Protein AF-A0A920DSV2-F1 (afdb_monomer)

Secondary structure (DSSP, 8-state):
-B---SS-EEHHHHHGGGGGGEEEEE-TTS-EEEGGGTEESS-EE-TT-B-EEEESS--S---PPP-TT------PPPPHHHHTSPP---TTTS--EEEEEETTS-B--TTSSPTT-EEEEEETTS-EEEEE--

Solvent-accessible surface area (backbone atoms only — not comparable to full-atom values): 8273 Å² total; per-residue (Å²): 89,71,44,83,53,90,62,70,40,31,46,60,42,52,40,53,93,49,43,94,35,45,55,39,36,35,44,89,87,72,31,39,36,30,63,89,51,29,37,67,63,56,53,54,45,50,53,82,40,61,35,50,74,44,62,76,56,95,79,91,87,82,75,88,60,86,58,88,82,47,72,60,90,60,71,58,70,79,57,71,67,67,79,68,52,77,78,82,75,51,92,60,74,55,87,41,85,70,49,39,22,40,89,86,68,47,78,55,63,78,89,78,54,60,68,70,41,58,37,38,41,34,31,68,71,73,50,73,46,81,45,66,38,118

Foldseek 3Di:
DADADPDKEFPCLQCVVPLVFWQKKAFPVRFIDGVVQLDGRPGIRDHGGDMDTDTNDDDDDDDGDDSVRDYDRGDGDDDPVVVVDDDPDDPQNDKDFDFKAFPVRDGDDLVPDDAQGWIWTATPNRDIDIDGRD

pLDDT: mean 88.79, std 6.37, range [69.62, 96.25]

Mean predicted aligned error: 11.6 Å

Nearest PDB structures (foldseek):
  3sn2-assembly1_A  TM=6.276E-01  e=4.170E+00  Oryctolagus cuniculus

Sequence (134 aa):
MGYTLPDPQDVAATLAPIVSNVQIVKNNAAAVYWPEYSFNGIGDFIPGQGYQIRMVNALSNYTFPDVDGQRIELTPSVPEWVHELPVLNHPNDVRSLVRVVNMLGQQVDPTTQFKGEILLYLYNDGTTEKRIVN

Radius of gyration: 30.74 Å; Cα contacts (8 Å, |Δi|>4): 213; chains: 1; bounding box: 70×26×72 Å

Structure (mmCIF, N/CA/C/O backbone):
data_AF-A0A920DSV2-F1
#
_entry.id   AF-A0A920DSV2-F1
#
loop_
_atom_site.group_PDB
_atom_site.id
_atom_site.type_symbol
_atom_site.label_atom_id
_atom_site.label_alt_id
_atom_site.label_comp_id
_atom_site.label_asym_id
_atom_site.label_entity_id
_atom_site.label_seq_id
_atom_site.pdbx_PDB_ins_code
_atom_site.Cartn_x
_atom_site.Cartn_y
_atom_site.Cartn_z
_atom_site.occupancy
_atom_site.B_iso_or_equiv
_atom_site.auth_seq_id
_atom_site.auth_comp_id
_atom_site.auth_asym_id
_atom_site.auth_atom_id
_atom_site.pdbx_PDB_model_num
ATOM 1 N N . MET A 1 1 ? 19.559 6.709 -10.299 1.00 83.94 1 MET A N 1
ATOM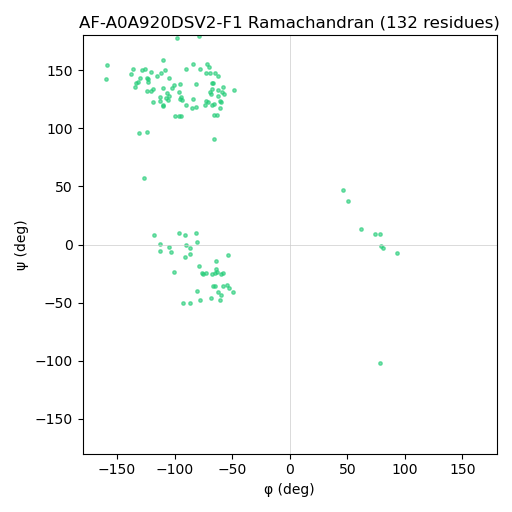 2 C CA . MET A 1 1 ? 19.291 6.091 -11.615 1.00 83.94 1 MET A CA 1
ATOM 3 C C . MET A 1 1 ? 18.349 7.017 -12.369 1.00 83.94 1 MET A C 1
ATOM 5 O O . MET A 1 1 ? 17.352 7.405 -11.784 1.00 83.94 1 MET A O 1
ATOM 9 N N . GLY A 1 2 ? 18.666 7.431 -13.595 1.00 88.94 2 GLY A N 1
ATOM 10 C CA . GLY A 1 2 ? 17.727 8.187 -14.440 1.00 88.94 2 GLY A CA 1
ATOM 11 C C . GLY A 1 2 ? 16.993 7.240 -15.381 1.00 88.94 2 GLY A C 1
ATOM 12 O O . GLY A 1 2 ? 17.635 6.332 -15.901 1.00 88.94 2 GLY A O 1
ATOM 13 N N . TYR A 1 3 ? 15.687 7.422 -15.574 1.00 91.50 3 TYR A N 1
ATOM 14 C CA . TYR A 1 3 ? 14.925 6.655 -16.560 1.00 91.50 3 TYR A CA 1
ATOM 15 C C . TYR A 1 3 ? 15.059 7.298 -17.947 1.00 91.50 3 TYR A C 1
ATOM 17 O O . TYR A 1 3 ? 14.827 8.499 -18.101 1.00 91.50 3 TYR A O 1
ATOM 25 N N . THR A 1 4 ? 15.494 6.513 -18.935 1.00 89.94 4 THR A N 1
ATOM 26 C CA . THR A 1 4 ? 15.968 7.021 -20.237 1.00 89.94 4 THR A CA 1
ATOM 27 C C . THR A 1 4 ? 15.075 6.667 -21.424 1.00 89.94 4 THR A C 1
ATOM 29 O O . THR A 1 4 ? 15.364 7.117 -22.530 1.00 89.94 4 THR A O 1
ATOM 32 N N . LEU A 1 5 ? 14.036 5.851 -21.232 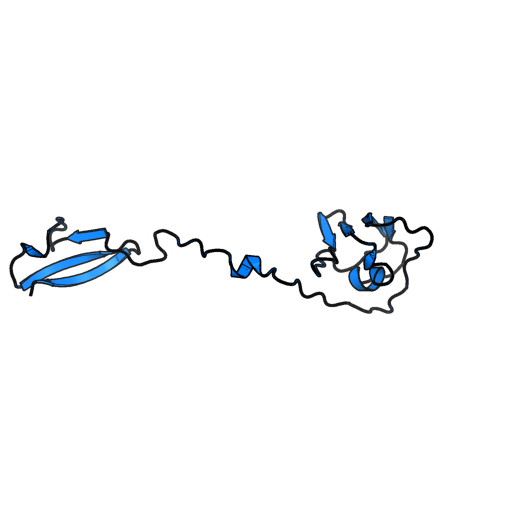1.00 91.12 5 LEU A N 1
ATOM 33 C CA . LEU A 1 5 ? 13.101 5.507 -22.307 1.00 91.12 5 LEU A CA 1
ATOM 34 C C . LEU A 1 5 ? 12.10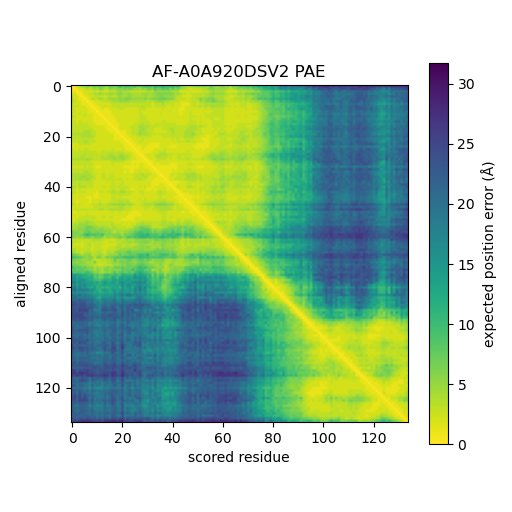9 6.662 -22.555 1.00 91.12 5 LEU A C 1
ATOM 36 O O . LEU A 1 5 ? 11.847 7.443 -21.633 1.00 91.12 5 LEU A O 1
ATOM 40 N N . PRO A 1 6 ? 11.599 6.809 -23.794 1.00 90.75 6 PRO A N 1
ATOM 41 C CA . PRO A 1 6 ? 10.737 7.928 -24.180 1.00 90.75 6 PRO A CA 1
ATOM 42 C C . PRO A 1 6 ? 9.298 7.801 -23.673 1.00 90.75 6 PRO A C 1
ATOM 44 O O . PRO A 1 6 ? 8.640 8.825 -23.500 1.00 90.75 6 PRO A O 1
ATOM 47 N N . ASP A 1 7 ? 8.834 6.579 -23.409 1.00 92.25 7 ASP A N 1
ATOM 48 C CA . ASP A 1 7 ? 7.466 6.284 -22.988 1.00 92.25 7 ASP A CA 1
ATOM 49 C C . ASP A 1 7 ? 7.425 5.792 -21.535 1.00 92.25 7 ASP A C 1
ATOM 51 O O . ASP A 1 7 ? 8.370 5.134 -21.091 1.00 92.25 7 ASP A O 1
ATOM 55 N N . PRO A 1 8 ? 6.359 6.089 -20.769 1.00 93.12 8 PRO A N 1
ATOM 56 C CA . PRO A 1 8 ? 6.202 5.556 -19.422 1.00 93.12 8 PRO A CA 1
ATOM 57 C C . PRO A 1 8 ? 6.001 4.038 -19.416 1.00 93.12 8 PRO A C 1
ATOM 59 O O . PRO A 1 8 ? 5.240 3.511 -20.227 1.00 93.12 8 PRO A O 1
ATOM 62 N N . GLN A 1 9 ? 6.629 3.338 -18.469 1.00 94.06 9 GLN A N 1
ATOM 63 C CA . GLN A 1 9 ? 6.504 1.881 -18.330 1.00 94.06 9 GLN A CA 1
ATOM 64 C C . GLN A 1 9 ? 6.368 1.458 -16.872 1.00 94.06 9 GLN A C 1
ATOM 66 O O . GLN A 1 9 ? 6.972 2.067 -15.992 1.00 94.06 9 GLN A O 1
ATOM 71 N N . ASP A 1 10 ? 5.613 0.391 -16.616 1.00 94.56 10 ASP A N 1
ATOM 72 C CA . ASP A 1 10 ? 5.407 -0.124 -15.262 1.00 94.56 10 ASP A CA 1
ATOM 73 C C . ASP A 1 10 ? 6.743 -0.497 -14.607 1.00 94.56 10 ASP A C 1
ATOM 75 O O . ASP A 1 10 ? 7.589 -1.186 -15.191 1.00 94.56 10 ASP A O 1
ATOM 79 N N . VAL A 1 11 ? 6.937 -0.032 -13.372 1.00 93.81 11 VAL A N 1
ATOM 80 C CA . VAL A 1 11 ? 8.180 -0.247 -12.622 1.00 93.81 11 VAL A CA 1
ATOM 81 C C . VAL A 1 11 ? 8.414 -1.735 -12.378 1.00 93.81 11 VAL A C 1
ATOM 83 O O . VAL A 1 11 ? 9.548 -2.205 -12.504 1.00 93.81 11 VAL A O 1
ATOM 86 N N . ALA A 1 12 ? 7.354 -2.477 -12.050 1.00 93.94 12 ALA A N 1
ATOM 87 C CA . ALA A 1 12 ? 7.452 -3.898 -11.749 1.00 93.94 12 ALA A CA 1
ATOM 88 C C . ALA A 1 12 ? 7.814 -4.712 -12.999 1.00 93.94 12 ALA A C 1
ATOM 90 O O . ALA A 1 12 ? 8.738 -5.523 -12.942 1.00 93.94 12 ALA A O 1
ATOM 91 N N . ALA A 1 13 ? 7.160 -4.449 -14.135 1.00 93.19 13 ALA A N 1
ATOM 92 C CA . ALA A 1 13 ? 7.499 -5.057 -15.421 1.00 93.19 13 ALA A CA 1
ATOM 93 C C . ALA A 1 13 ? 8.932 -4.729 -15.860 1.00 93.19 13 ALA A C 1
ATOM 95 O O . ALA A 1 13 ? 9.699 -5.629 -16.199 1.00 93.19 13 ALA A O 1
ATOM 96 N N . THR A 1 14 ? 9.321 -3.453 -15.788 1.00 93.06 14 THR A N 1
ATOM 97 C CA . THR A 1 14 ? 10.650 -2.994 -16.216 1.00 93.06 14 THR A CA 1
ATOM 98 C C . THR A 1 14 ? 11.758 -3.684 -15.422 1.00 93.06 14 THR A C 1
ATOM 100 O O . THR A 1 14 ? 12.753 -4.120 -15.993 1.00 93.06 14 THR A O 1
ATOM 103 N N . LEU A 1 15 ? 11.595 -3.803 -14.100 1.00 92.56 15 LEU A N 1
ATOM 104 C CA . LEU A 1 15 ? 12.603 -4.390 -13.215 1.00 92.56 15 LEU A CA 1
ATOM 105 C C . LEU A 1 15 ? 12.502 -5.912 -13.091 1.00 92.56 15 LEU A C 1
ATOM 107 O O . LEU A 1 15 ? 13.363 -6.501 -12.437 1.00 92.56 15 LEU A O 1
ATOM 111 N N . ALA A 1 16 ? 11.520 -6.561 -13.721 1.00 92.12 16 ALA A N 1
ATOM 112 C CA . ALA A 1 16 ? 11.319 -8.007 -13.642 1.00 92.12 16 ALA A CA 1
ATOM 113 C C . ALA A 1 16 ? 12.598 -8.838 -13.897 1.00 92.12 16 ALA A C 1
ATOM 115 O O . ALA A 1 16 ? 12.848 -9.767 -13.125 1.00 92.12 16 ALA A O 1
ATOM 116 N N . PRO A 1 17 ? 13.480 -8.499 -14.866 1.00 91.38 17 PRO A N 1
ATOM 117 C CA . PRO A 1 17 ? 14.715 -9.256 -15.098 1.00 91.38 17 PRO A CA 1
ATOM 118 C C . PRO A 1 17 ? 15.719 -9.197 -13.940 1.00 91.38 17 PRO A C 1
ATOM 120 O O . PRO A 1 17 ? 16.567 -10.077 -13.809 1.00 91.38 17 PRO A O 1
ATOM 123 N N . ILE A 1 18 ? 15.653 -8.152 -13.110 1.00 92.62 18 ILE A N 1
ATOM 124 C CA . ILE A 1 18 ? 16.583 -7.917 -11.999 1.00 92.62 18 ILE A CA 1
ATOM 125 C C . ILE A 1 18 ? 15.899 -7.912 -10.635 1.00 92.62 18 ILE A C 1
ATOM 127 O O . ILE A 1 18 ? 16.558 -7.609 -9.643 1.00 92.62 18 ILE A O 1
ATOM 131 N N . VAL A 1 19 ? 14.614 -8.270 -10.564 1.00 92.69 19 VAL A N 1
ATOM 132 C CA . VAL A 1 19 ? 13.771 -8.122 -9.368 1.00 92.69 19 VAL A CA 1
ATOM 133 C C . VAL A 1 19 ? 14.375 -8.788 -8.130 1.00 92.69 19 VAL A C 1
ATOM 135 O O . VAL A 1 19 ? 14.315 -8.226 -7.043 1.00 92.69 19 VAL A O 1
ATOM 138 N N . SER A 1 20 ? 15.065 -9.920 -8.300 1.00 91.88 20 SER A N 1
ATOM 139 C CA . SER A 1 20 ? 15.762 -10.644 -7.225 1.00 91.88 20 SER A CA 1
ATOM 140 C C . SER A 1 20 ? 16.921 -9.871 -6.588 1.00 91.88 20 SER A C 1
ATOM 142 O O . SER A 1 20 ? 17.324 -10.170 -5.468 1.00 91.88 20 SER A O 1
ATOM 144 N N . ASN A 1 21 ? 17.469 -8.878 -7.289 1.00 92.88 21 ASN A N 1
ATOM 145 C CA . ASN A 1 21 ? 18.547 -8.021 -6.805 1.00 92.88 21 ASN A CA 1
ATOM 146 C C . ASN A 1 21 ? 18.050 -6.635 -6.378 1.00 92.88 21 ASN A C 1
ATOM 148 O O . ASN A 1 21 ? 18.843 -5.861 -5.841 1.00 92.88 21 ASN A O 1
ATOM 152 N N . VAL A 1 22 ? 16.775 -6.309 -6.603 1.00 93.62 22 VAL A N 1
ATOM 153 C CA . VAL A 1 22 ? 16.173 -5.032 -6.209 1.00 93.62 22 VAL A CA 1
ATOM 154 C C . VAL A 1 22 ? 15.606 -5.166 -4.802 1.00 93.62 22 VAL A C 1
ATOM 156 O O . VAL A 1 22 ? 14.711 -5.965 -4.564 1.00 93.62 22 VAL A O 1
ATOM 159 N N . GLN A 1 23 ? 16.095 -4.354 -3.864 1.00 94.25 23 GLN A N 1
ATOM 160 C CA . GLN A 1 23 ? 15.531 -4.312 -2.515 1.00 94.25 23 GLN A CA 1
ATOM 161 C C . GLN A 1 23 ? 14.363 -3.327 -2.441 1.00 94.25 23 GLN A C 1
ATOM 163 O O . GLN A 1 23 ? 13.291 -3.654 -1.944 1.00 94.25 23 GLN A O 1
ATOM 168 N N . ILE A 1 24 ? 14.580 -2.102 -2.919 1.00 94.44 24 ILE A N 1
ATOM 169 C CA . ILE A 1 24 ? 13.595 -1.021 -2.856 1.00 94.44 24 ILE A CA 1
ATOM 170 C C . ILE A 1 24 ? 13.933 0.050 -3.897 1.00 94.44 24 ILE A C 1
ATOM 172 O O . ILE A 1 24 ? 15.106 0.373 -4.115 1.00 94.44 24 ILE A O 1
ATOM 176 N N . VAL A 1 25 ? 12.906 0.620 -4.525 1.00 95.94 25 VAL A N 1
ATOM 177 C CA . VAL A 1 25 ? 13.017 1.763 -5.441 1.00 95.94 25 VAL A CA 1
ATOM 178 C C . VAL A 1 25 ? 12.134 2.890 -4.936 1.00 95.94 25 VAL A C 1
ATOM 180 O O . VAL A 1 25 ? 11.028 2.645 -4.467 1.00 95.94 25 VAL A O 1
ATOM 183 N N . LYS A 1 26 ? 12.611 4.128 -5.030 1.00 96.25 26 LYS A N 1
ATOM 184 C CA . LYS A 1 26 ? 11.916 5.319 -4.541 1.00 96.25 26 LYS A CA 1
ATOM 185 C C . LYS A 1 26 ? 11.931 6.437 -5.584 1.00 96.25 26 LYS A C 1
ATOM 187 O O . LYS A 1 26 ? 12.966 6.680 -6.212 1.00 96.25 26 LYS A O 1
ATOM 192 N N . ASN A 1 27 ? 10.806 7.139 -5.731 1.00 95.44 27 ASN A N 1
ATOM 193 C CA . ASN A 1 27 ? 10.692 8.352 -6.548 1.00 95.44 27 ASN A CA 1
ATOM 194 C C . ASN A 1 27 ? 10.810 9.645 -5.703 1.00 95.44 27 ASN A C 1
ATOM 196 O O . ASN A 1 27 ? 10.917 9.608 -4.474 1.00 95.44 27 ASN A O 1
ATOM 200 N N . ASN A 1 28 ? 10.767 10.813 -6.353 1.00 92.56 28 ASN A N 1
ATOM 201 C CA . ASN A 1 28 ? 10.855 12.110 -5.664 1.00 92.56 28 ASN A CA 1
ATOM 202 C C . ASN A 1 28 ? 9.634 12.425 -4.773 1.00 92.56 28 ASN A C 1
ATOM 204 O O . ASN A 1 28 ? 9.757 13.152 -3.794 1.00 92.56 28 ASN A O 1
ATOM 208 N N . ALA A 1 29 ? 8.467 11.849 -5.074 1.00 93.62 29 ALA A N 1
ATOM 209 C CA . ALA A 1 29 ? 7.243 12.001 -4.283 1.00 93.62 29 ALA A CA 1
ATOM 210 C C . ALA A 1 29 ? 7.193 11.069 -3.054 1.00 93.62 29 ALA A C 1
ATOM 212 O O . ALA A 1 29 ? 6.150 10.934 -2.423 1.00 93.62 29 ALA A O 1
ATOM 213 N N . ALA A 1 30 ? 8.308 10.405 -2.727 1.00 92.31 30 ALA A N 1
ATOM 214 C CA . ALA A 1 30 ? 8.416 9.395 -1.678 1.00 92.31 30 ALA A CA 1
ATOM 215 C C . ALA A 1 30 ? 7.544 8.143 -1.872 1.00 92.31 30 ALA A C 1
ATOM 217 O O . ALA A 1 30 ? 7.450 7.328 -0.956 1.00 92.31 30 ALA A O 1
ATOM 218 N N . ALA A 1 31 ? 6.990 7.942 -3.067 1.00 95.06 31 ALA A N 1
ATOM 219 C CA . ALA A 1 31 ? 6.385 6.676 -3.438 1.00 95.06 31 ALA A CA 1
ATOM 220 C C . ALA A 1 31 ? 7.472 5.619 -3.669 1.00 95.06 31 ALA A C 1
ATOM 222 O O . ALA A 1 31 ? 8.594 5.930 -4.094 1.00 95.06 31 ALA A O 1
ATOM 223 N N . VAL A 1 32 ? 7.131 4.369 -3.362 1.00 95.31 32 VAL A N 1
ATOM 224 C CA . VAL A 1 32 ? 8.082 3.263 -3.264 1.00 95.31 32 VAL A CA 1
ATOM 225 C C . VAL A 1 32 ? 7.587 2.045 -4.033 1.00 95.31 32 VAL A C 1
ATOM 227 O O . VAL A 1 32 ? 6.411 1.697 -3.968 1.00 95.31 32 VAL A O 1
ATOM 230 N N . TYR A 1 33 ? 8.508 1.375 -4.715 1.00 94.50 33 TYR A N 1
ATOM 231 C CA . TYR A 1 33 ? 8.346 0.013 -5.203 1.00 94.50 33 TYR A CA 1
A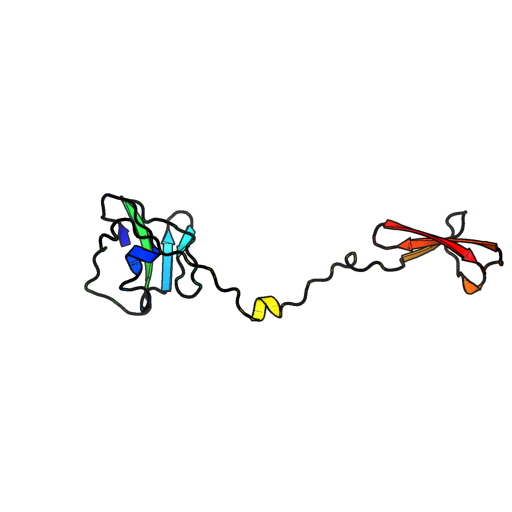TOM 232 C C . TYR A 1 33 ? 9.177 -0.933 -4.331 1.00 94.50 33 TYR A C 1
ATOM 234 O O . TYR A 1 33 ? 10.382 -0.728 -4.153 1.00 94.50 33 TYR A O 1
ATOM 242 N N . TRP A 1 34 ? 8.518 -1.941 -3.765 1.00 93.31 34 TRP A N 1
ATOM 243 C CA . TRP A 1 34 ? 9.096 -2.917 -2.851 1.00 93.31 34 TRP A CA 1
ATOM 244 C C . TRP A 1 34 ? 8.709 -4.338 -3.297 1.00 93.31 34 TRP A C 1
ATOM 246 O O . TRP A 1 34 ? 7.621 -4.819 -2.968 1.00 93.31 34 TRP A O 1
ATOM 256 N N . PRO A 1 35 ? 9.584 -5.019 -4.058 1.00 91.75 35 PRO A N 1
ATOM 257 C CA . PRO A 1 35 ? 9.260 -6.307 -4.669 1.00 91.75 35 PRO A CA 1
ATOM 258 C C . PRO A 1 35 ? 9.016 -7.420 -3.645 1.00 91.75 35 PRO A C 1
ATOM 260 O O . PRO A 1 35 ? 8.121 -8.232 -3.843 1.00 91.75 35 PRO A O 1
ATOM 263 N N . GLU A 1 36 ? 9.750 -7.427 -2.529 1.00 89.62 36 GLU A N 1
ATOM 264 C CA . GLU A 1 36 ? 9.600 -8.419 -1.450 1.00 89.62 36 GLU A CA 1
ATOM 265 C C . GLU A 1 36 ? 8.180 -8.460 -0.865 1.00 89.62 36 GLU A C 1
ATOM 267 O O . GLU A 1 36 ? 7.668 -9.530 -0.556 1.00 89.62 36 GLU A O 1
ATOM 272 N N . TYR A 1 37 ? 7.519 -7.305 -0.779 1.00 88.38 37 TYR A N 1
ATOM 273 C CA . TYR A 1 37 ? 6.148 -7.193 -0.277 1.00 88.38 37 TYR A CA 1
ATOM 274 C C . TYR A 1 37 ? 5.106 -7.180 -1.394 1.00 88.38 37 TYR A C 1
ATOM 276 O O . TYR A 1 37 ? 3.944 -6.876 -1.130 1.00 88.38 37 TYR A O 1
ATOM 284 N N . SER A 1 38 ? 5.503 -7.465 -2.642 1.00 90.44 38 SER A N 1
ATOM 285 C CA . SER A 1 38 ? 4.636 -7.328 -3.819 1.00 90.44 38 SER A CA 1
ATOM 286 C C . SER A 1 38 ? 3.892 -5.986 -3.807 1.00 90.44 38 SER A C 1
ATOM 288 O O . SER A 1 38 ? 2.677 -5.918 -3.973 1.00 90.44 38 SER A O 1
ATOM 290 N N . PHE A 1 39 ? 4.626 -4.902 -3.541 1.00 90.44 39 PHE A N 1
ATOM 291 C CA . PHE A 1 39 ? 4.060 -3.566 -3.401 1.00 90.44 39 PHE A CA 1
ATOM 292 C C . PHE A 1 39 ? 4.642 -2.620 -4.451 1.00 90.44 39 PHE A C 1
ATOM 294 O O . PHE A 1 39 ? 5.853 -2.400 -4.504 1.00 90.44 39 PHE A O 1
ATOM 301 N N . ASN A 1 40 ? 3.774 -2.012 -5.260 1.00 93.12 40 ASN A N 1
ATOM 302 C CA . ASN A 1 40 ? 4.145 -0.952 -6.196 1.00 93.12 40 ASN A CA 1
ATOM 303 C C . ASN A 1 40 ? 3.314 0.308 -5.937 1.00 93.12 40 ASN A C 1
ATOM 305 O O . ASN A 1 40 ? 2.194 0.433 -6.417 1.00 93.12 40 ASN A O 1
ATOM 309 N N . GLY A 1 41 ? 3.881 1.254 -5.188 1.00 91.88 41 GLY A N 1
ATOM 310 C CA . GLY A 1 41 ? 3.293 2.576 -4.977 1.00 91.88 41 GLY A CA 1
ATOM 311 C C . GLY A 1 41 ? 3.736 3.628 -5.997 1.00 91.88 41 GLY A C 1
ATOM 312 O O . GLY A 1 41 ? 3.176 4.720 -6.008 1.00 91.88 41 GLY A O 1
ATOM 313 N N . ILE A 1 42 ? 4.747 3.342 -6.826 1.00 94.56 42 ILE A N 1
ATOM 314 C CA . ILE A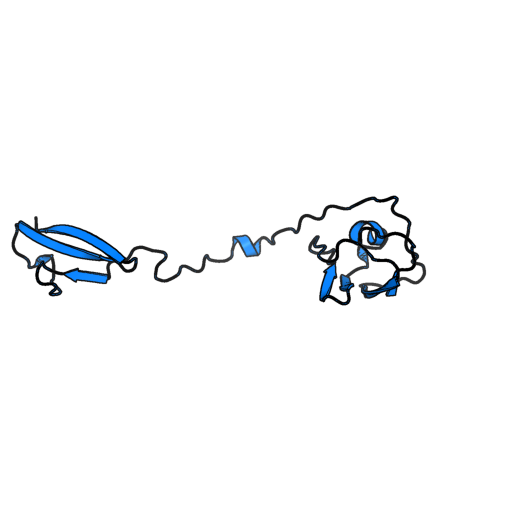 1 42 ? 5.215 4.269 -7.872 1.00 94.56 42 ILE A CA 1
ATOM 315 C C . ILE A 1 42 ? 4.306 4.182 -9.103 1.00 94.56 42 ILE A C 1
ATOM 317 O O . ILE A 1 42 ? 3.993 5.211 -9.698 1.00 94.56 42 ILE A O 1
ATOM 321 N N . GLY A 1 43 ? 3.880 2.970 -9.465 1.00 93.06 43 GLY A N 1
ATOM 322 C CA . GLY A 1 43 ? 3.194 2.698 -10.724 1.00 93.06 43 GLY A CA 1
ATOM 323 C C . GLY A 1 43 ? 4.205 2.640 -11.863 1.00 93.06 43 GLY A C 1
ATOM 324 O O . GLY A 1 43 ? 4.935 1.656 -11.978 1.00 93.06 43 GLY A O 1
ATOM 325 N N . ASP A 1 44 ? 4.284 3.722 -12.638 1.00 94.69 44 ASP A N 1
ATOM 326 C CA . ASP A 1 44 ? 5.076 3.799 -13.866 1.00 94.69 44 ASP A CA 1
ATOM 327 C C . ASP A 1 44 ? 6.373 4.616 -13.676 1.00 94.69 44 ASP A C 1
ATOM 329 O O . ASP A 1 44 ? 6.420 5.638 -12.978 1.00 94.69 44 ASP A O 1
ATOM 333 N N . PHE A 1 45 ? 7.449 4.186 -14.333 1.00 94.38 45 PHE A N 1
ATOM 334 C CA . PHE A 1 45 ? 8.615 5.015 -14.596 1.00 94.38 45 PHE A CA 1
ATOM 335 C C . PHE A 1 45 ? 8.242 6.112 -15.592 1.00 94.38 45 PHE A C 1
ATOM 337 O O . PHE A 1 45 ? 7.689 5.835 -16.650 1.00 94.38 45 PHE A O 1
ATOM 344 N N . ILE A 1 46 ? 8.562 7.362 -15.261 1.00 94.38 46 ILE A N 1
ATOM 345 C CA . ILE A 1 46 ? 8.244 8.532 -16.076 1.00 94.38 46 ILE A CA 1
ATOM 346 C C . ILE A 1 46 ? 9.529 9.013 -16.770 1.00 94.38 46 ILE A C 1
ATOM 348 O O . ILE A 1 46 ? 10.538 9.243 -16.087 1.00 94.38 46 ILE A O 1
ATOM 352 N N . PRO A 1 47 ? 9.513 9.203 -18.103 1.00 93.44 47 PRO A N 1
ATOM 353 C CA . PRO A 1 47 ? 10.630 9.755 -18.870 1.00 93.44 47 PRO A CA 1
ATOM 354 C C . PRO A 1 47 ? 11.196 11.038 -18.254 1.00 93.44 47 PRO A C 1
ATOM 356 O O . PRO A 1 47 ? 10.458 11.943 -17.862 1.00 93.44 47 PRO A O 1
ATOM 359 N N . GLY A 1 48 ? 12.524 11.118 -18.144 1.00 90.94 48 GLY A N 1
ATOM 360 C CA . GLY A 1 48 ? 13.216 12.287 -17.589 1.00 90.94 48 GLY A CA 1
ATOM 361 C C . GLY A 1 48 ? 13.231 12.375 -16.058 1.00 90.94 48 GLY A C 1
ATOM 362 O O . GLY A 1 48 ? 13.851 13.292 -15.517 1.00 90.94 48 GLY A O 1
ATOM 363 N N . GLN A 1 49 ? 12.610 11.432 -15.340 1.00 93.31 49 GLN A N 1
ATOM 364 C CA . GLN A 1 49 ? 12.690 11.376 -13.880 1.00 93.31 49 GLN A CA 1
ATOM 365 C C . GLN A 1 49 ? 13.857 10.520 -13.372 1.00 93.31 49 GLN A C 1
ATOM 367 O O . GLN A 1 49 ? 14.315 9.560 -14.000 1.00 93.31 49 GLN A O 1
ATOM 372 N N . GLY A 1 50 ? 14.337 10.891 -12.184 1.00 93.00 50 GLY A N 1
ATOM 373 C CA . GLY A 1 50 ? 15.341 10.152 -11.432 1.00 93.00 50 GLY A CA 1
ATOM 374 C C . GLY A 1 50 ? 14.716 9.321 -10.316 1.00 93.00 50 GLY A C 1
ATOM 375 O O . GLY A 1 50 ? 13.869 9.801 -9.565 1.00 93.00 50 GLY A O 1
ATOM 376 N N . TYR A 1 51 ? 15.201 8.093 -10.168 1.00 94.62 51 TYR A N 1
ATOM 377 C CA . TYR A 1 51 ? 14.791 7.139 -9.149 1.00 94.62 51 TYR A CA 1
ATOM 378 C C . TYR A 1 51 ? 15.998 6.697 -8.324 1.00 94.62 51 TYR A C 1
ATOM 380 O O . TYR A 1 51 ? 17.121 6.529 -8.826 1.00 94.62 51 TYR A O 1
ATOM 388 N N . GLN A 1 52 ? 15.770 6.525 -7.028 1.00 95.00 52 GLN A N 1
ATOM 389 C CA . GLN A 1 52 ? 16.743 5.951 -6.110 1.00 95.00 52 GLN A CA 1
ATOM 390 C C . GLN A 1 52 ? 16.470 4.460 -5.995 1.00 95.00 52 GLN A C 1
ATOM 392 O O . GLN A 1 52 ? 15.346 4.065 -5.708 1.00 95.00 52 GLN A O 1
ATOM 397 N N . ILE A 1 53 ? 17.493 3.644 -6.219 1.00 93.19 53 ILE A N 1
ATOM 398 C CA . ILE A 1 53 ? 17.397 2.191 -6.144 1.00 93.19 53 ILE A CA 1
ATOM 399 C C . ILE A 1 53 ? 18.422 1.676 -5.148 1.00 93.19 53 ILE A C 1
ATOM 401 O O . ILE A 1 53 ? 19.591 2.065 -5.185 1.00 93.19 53 ILE A O 1
ATOM 405 N N . ARG A 1 54 ? 17.970 0.807 -4.249 1.00 93.56 54 ARG A N 1
ATOM 406 C CA . ARG A 1 54 ? 18.832 0.046 -3.353 1.00 93.56 54 ARG A CA 1
ATOM 407 C C . ARG A 1 54 ? 18.836 -1.402 -3.822 1.00 93.56 54 ARG A C 1
ATOM 409 O O . ARG A 1 54 ? 17.776 -2.007 -3.978 1.00 93.56 54 ARG A O 1
ATOM 416 N N . MET A 1 55 ? 20.034 -1.925 -4.048 1.00 92.38 55 MET A N 1
ATOM 417 C CA . MET A 1 55 ? 20.260 -3.267 -4.576 1.00 92.38 55 MET A CA 1
ATOM 418 C C . MET A 1 55 ? 20.820 -4.180 -3.487 1.00 92.38 55 MET A C 1
ATOM 420 O O . MET A 1 55 ? 21.542 -3.716 -2.604 1.00 92.38 55 MET A O 1
ATOM 424 N N . VAL A 1 56 ? 20.509 -5.471 -3.578 1.00 92.81 56 VAL A N 1
ATOM 425 C CA . VAL A 1 56 ? 21.102 -6.520 -2.735 1.00 92.81 56 VAL A CA 1
ATOM 426 C C . VAL A 1 56 ? 22.506 -6.862 -3.236 1.00 92.81 56 VAL A C 1
ATOM 428 O O . VAL A 1 56 ? 23.454 -6.865 -2.458 1.00 92.81 56 VAL A O 1
ATOM 431 N N . ASN A 1 57 ? 22.647 -7.076 -4.547 1.00 91.06 57 ASN A N 1
ATOM 432 C CA . ASN A 1 57 ? 23.923 -7.343 -5.207 1.00 91.06 57 ASN A CA 1
ATOM 433 C C . ASN A 1 57 ? 24.208 -6.285 -6.274 1.00 91.06 57 ASN A C 1
ATOM 435 O O . ASN A 1 57 ? 23.293 -5.768 -6.920 1.00 91.06 57 ASN A O 1
ATOM 439 N N . ALA A 1 58 ? 25.489 -5.980 -6.485 1.00 87.06 58 ALA A N 1
ATOM 440 C CA . ALA A 1 58 ? 25.902 -5.095 -7.565 1.00 87.06 58 ALA A CA 1
ATOM 441 C C . ALA A 1 58 ? 25.648 -5.756 -8.930 1.00 87.06 58 ALA A C 1
ATOM 443 O O . ALA A 1 58 ? 26.016 -6.909 -9.151 1.00 87.06 58 ALA A O 1
ATOM 444 N N . LEU A 1 59 ? 25.055 -5.000 -9.855 1.00 86.81 59 LEU A N 1
ATOM 445 C CA . LEU A 1 59 ? 24.866 -5.383 -11.253 1.00 86.81 59 LEU A CA 1
ATOM 446 C C . LEU A 1 59 ? 25.575 -4.360 -12.142 1.00 86.81 59 LEU A C 1
ATOM 448 O O . LEU A 1 59 ? 25.414 -3.157 -11.946 1.00 86.81 59 LEU A O 1
ATOM 452 N N . SER A 1 60 ? 26.354 -4.833 -13.113 1.00 82.19 60 SER A N 1
ATOM 453 C CA . SER A 1 60 ? 27.168 -3.984 -13.996 1.00 82.19 60 SER A CA 1
ATOM 454 C C . SER A 1 60 ? 26.551 -3.740 -15.377 1.00 82.19 60 SER A C 1
ATOM 456 O O . SER A 1 60 ? 26.840 -2.714 -15.982 1.00 82.19 60 SER A O 1
ATOM 458 N N . ASN A 1 61 ? 25.668 -4.622 -15.859 1.00 84.62 61 ASN A N 1
ATOM 459 C CA . ASN A 1 61 ? 25.166 -4.604 -17.240 1.00 84.62 61 ASN A CA 1
ATOM 460 C C . ASN A 1 61 ? 23.632 -4.600 -17.301 1.00 84.62 61 ASN A C 1
ATOM 462 O O . ASN A 1 61 ? 23.027 -5.494 -17.887 1.00 84.62 61 ASN A O 1
ATOM 466 N N . TYR A 1 62 ? 22.996 -3.615 -16.669 1.00 87.31 62 TYR A N 1
ATOM 467 C CA . TYR A 1 62 ? 21.548 -3.440 -16.764 1.00 87.31 62 TYR A CA 1
ATOM 468 C C . TYR A 1 62 ? 21.198 -2.243 -17.650 1.00 87.31 62 TYR A C 1
ATOM 470 O O . TYR A 1 62 ? 21.728 -1.149 -17.473 1.00 87.31 62 TYR A O 1
ATOM 478 N N . THR A 1 63 ? 20.295 -2.455 -18.601 1.00 88.44 63 THR A N 1
ATOM 479 C CA . THR A 1 63 ? 19.670 -1.416 -19.429 1.00 88.44 63 THR A CA 1
ATOM 480 C C . THR A 1 63 ? 18.169 -1.638 -19.373 1.00 88.44 63 THR A C 1
ATOM 482 O O . THR A 1 63 ? 17.735 -2.787 -19.317 1.00 88.44 63 THR A O 1
ATOM 485 N N . 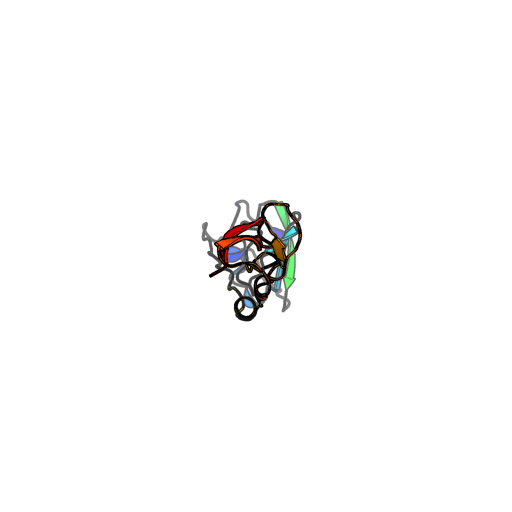PHE A 1 64 ? 17.388 -0.557 -19.350 1.00 89.56 64 PHE A N 1
ATOM 486 C CA . PHE A 1 64 ? 15.933 -0.661 -19.311 1.00 89.56 64 PHE A CA 1
ATOM 487 C C . PHE A 1 64 ? 15.430 -1.405 -20.553 1.00 89.56 64 PHE A C 1
ATOM 489 O O . PHE A 1 64 ? 15.679 -0.926 -21.664 1.00 89.56 64 PHE A O 1
ATOM 496 N N . PRO A 1 65 ? 14.777 -2.570 -20.388 1.00 90.50 65 PRO A N 1
ATOM 497 C CA . PRO A 1 65 ? 14.102 -3.219 -21.497 1.00 90.50 65 PRO A CA 1
ATOM 498 C C . PRO A 1 65 ? 12.865 -2.405 -21.875 1.00 90.50 65 PRO A C 1
ATOM 500 O O . PRO A 1 65 ? 12.280 -1.738 -21.023 1.00 90.50 65 PRO A O 1
ATOM 503 N N . ASP A 1 66 ? 12.462 -2.492 -23.137 1.00 90.00 66 ASP A N 1
ATOM 504 C CA . ASP A 1 66 ? 11.120 -2.085 -23.530 1.00 90.00 66 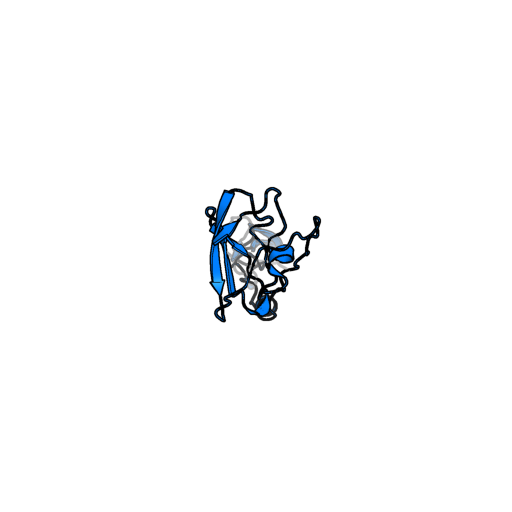ASP A CA 1
ATOM 505 C C . ASP A 1 66 ? 10.155 -3.229 -23.207 1.00 90.00 66 ASP A C 1
ATOM 507 O O . ASP A 1 66 ? 10.330 -4.343 -23.707 1.00 90.00 66 ASP A O 1
ATOM 511 N N . VAL A 1 67 ? 9.184 -2.978 -22.328 1.00 89.31 67 VAL A N 1
ATOM 512 C CA . VAL A 1 67 ? 8.205 -3.990 -21.908 1.00 89.31 67 VAL A CA 1
ATOM 513 C C . VAL A 1 67 ? 6.929 -4.011 -22.757 1.00 89.31 67 VAL A C 1
ATOM 515 O O . VAL A 1 67 ? 5.985 -4.699 -22.381 1.00 89.31 67 VAL A O 1
ATOM 518 N N . ASP A 1 68 ? 6.866 -3.266 -23.868 1.00 87.50 68 ASP A N 1
ATOM 519 C CA . ASP A 1 68 ? 5.726 -3.255 -24.810 1.00 87.50 68 ASP A CA 1
ATOM 520 C C . ASP A 1 68 ? 4.364 -3.033 -24.112 1.00 87.50 68 ASP A C 1
ATOM 522 O O . ASP A 1 68 ? 3.346 -3.660 -24.401 1.00 87.50 68 ASP A O 1
ATOM 526 N N . GLY A 1 69 ? 4.360 -2.171 -23.090 1.00 84.06 69 GLY A N 1
ATOM 527 C CA . GLY A 1 69 ? 3.167 -1.860 -22.297 1.00 84.06 69 GLY A CA 1
ATOM 528 C C . GLY A 1 69 ? 2.723 -2.947 -21.308 1.00 84.06 69 GLY A C 1
ATOM 529 O O . GLY A 1 69 ? 1.654 -2.809 -20.707 1.00 84.06 69 GLY A O 1
ATOM 530 N N . GLN A 1 70 ? 3.515 -4.002 -21.090 1.00 87.44 70 GLN A N 1
ATOM 531 C CA . GLN A 1 70 ? 3.232 -5.010 -20.071 1.00 87.44 70 GLN A CA 1
ATOM 532 C C . GLN A 1 70 ? 3.138 -4.371 -18.677 1.00 87.44 70 GLN A C 1
ATOM 534 O O . GLN A 1 70 ? 3.987 -3.575 -18.274 1.00 87.44 70 GLN A O 1
ATOM 539 N N . ARG A 1 71 ? 2.116 -4.769 -17.913 1.00 86.62 71 ARG A N 1
ATOM 540 C CA . ARG A 1 71 ? 1.939 -4.401 -16.503 1.00 86.62 71 ARG A CA 1
ATOM 541 C C . ARG A 1 71 ? 1.940 -5.651 -15.642 1.00 86.62 71 ARG A C 1
ATOM 543 O O . ARG A 1 71 ? 1.269 -6.627 -15.980 1.00 86.62 71 ARG A O 1
ATOM 550 N N . ILE A 1 72 ? 2.681 -5.621 -14.538 1.00 86.62 72 ILE A N 1
ATOM 551 C CA . ILE A 1 72 ? 2.639 -6.691 -13.541 1.00 86.62 72 ILE A CA 1
ATOM 552 C C . ILE A 1 72 ? 1.742 -6.231 -12.398 1.00 86.62 72 ILE A C 1
ATOM 554 O O . ILE A 1 72 ? 2.094 -5.332 -11.635 1.00 86.62 72 ILE A O 1
ATOM 558 N N . GLU A 1 73 ? 0.580 -6.868 -12.269 1.00 82.25 73 GLU A N 1
ATOM 559 C CA . GLU A 1 73 ? -0.257 -6.677 -11.091 1.00 82.25 73 GLU A CA 1
ATOM 560 C C . GLU A 1 73 ? 0.403 -7.341 -9.886 1.00 82.25 73 GLU A C 1
ATOM 562 O O . GLU A 1 73 ? 0.704 -8.536 -9.887 1.00 82.25 73 GLU A O 1
ATOM 567 N N . LEU A 1 74 ? 0.639 -6.541 -8.852 1.00 82.50 74 LEU A N 1
ATOM 568 C CA . LEU A 1 74 ? 1.180 -7.008 -7.591 1.00 82.50 74 LEU A CA 1
ATOM 569 C C . LEU A 1 74 ? 0.092 -6.917 -6.532 1.00 82.50 74 LEU A C 1
ATOM 571 O O . LEU A 1 74 ? -0.423 -5.837 -6.241 1.00 82.50 74 LEU A O 1
ATOM 575 N N . THR A 1 75 ? -0.257 -8.063 -5.960 1.00 75.69 75 THR A N 1
ATOM 576 C CA . THR A 1 75 ? -1.144 -8.131 -4.804 1.00 75.69 75 THR A CA 1
ATOM 577 C C . THR A 1 75 ? -0.279 -8.169 -3.549 1.00 75.69 75 THR A C 1
ATOM 579 O O . THR A 1 75 ? 0.394 -9.183 -3.332 1.00 75.69 75 THR A O 1
ATOM 582 N N . PRO A 1 76 ? -0.259 -7.106 -2.726 1.00 74.81 76 PRO A N 1
ATOM 583 C CA . PRO A 1 76 ? 0.511 -7.129 -1.495 1.00 74.81 76 PRO A CA 1
ATOM 584 C C . PRO A 1 76 ? -0.006 -8.261 -0.611 1.00 74.81 76 PRO A C 1
ATOM 586 O O . PRO A 1 76 ? -1.196 -8.332 -0.296 1.00 74.81 76 PRO A O 1
ATOM 589 N N . SER A 1 77 ? 0.884 -9.172 -0.233 1.00 74.00 77 SER A N 1
ATOM 590 C CA . SER A 1 77 ? 0.552 -10.238 0.703 1.00 74.00 77 SER A CA 1
ATOM 591 C C . SER A 1 77 ? 0.444 -9.634 2.095 1.00 74.00 77 SER A C 1
ATOM 593 O O . SER A 1 77 ? 1.418 -9.075 2.605 1.00 74.00 77 SER A O 1
ATOM 595 N N . VAL A 1 78 ? -0.729 -9.750 2.713 1.00 73.25 78 VAL A N 1
ATOM 596 C CA . VAL A 1 78 ? -0.888 -9.448 4.135 1.00 73.25 78 VAL A CA 1
ATOM 597 C C . VAL A 1 78 ? -0.065 -10.482 4.915 1.00 73.25 78 VAL A C 1
ATOM 599 O O . VAL A 1 78 ? -0.292 -11.676 4.730 1.00 73.25 78 VAL A O 1
ATOM 602 N N . PRO A 1 79 ? 0.920 -10.076 5.736 1.00 75.00 79 PRO A N 1
ATOM 603 C CA . PRO A 1 79 ? 1.659 -11.026 6.558 1.00 75.00 79 PRO A CA 1
ATOM 604 C C . PRO A 1 79 ? 0.744 -11.736 7.563 1.00 75.00 79 PRO A C 1
ATOM 606 O O . PRO A 1 79 ? -0.130 -11.096 8.143 1.00 75.00 79 PRO A O 1
ATOM 609 N N . GLU A 1 80 ? 1.001 -13.015 7.853 1.00 76.12 80 GLU A N 1
ATOM 610 C CA . GLU A 1 80 ? 0.204 -13.809 8.810 1.00 76.12 80 GLU A CA 1
ATOM 611 C C . GLU A 1 80 ? 0.057 -13.135 10.182 1.00 76.12 80 GLU A C 1
ATOM 613 O O . GLU A 1 80 ? -1.029 -13.122 10.756 1.00 76.12 80 GLU A O 1
ATOM 618 N N . TRP A 1 81 ? 1.109 -12.463 10.667 1.00 78.44 81 TRP A N 1
ATOM 619 C CA . TRP A 1 81 ? 1.069 -11.755 11.952 1.00 78.44 81 TRP A CA 1
ATOM 620 C C . TRP A 1 81 ? -0.028 -10.681 12.018 1.00 78.44 81 TRP A C 1
ATOM 622 O O . TRP A 1 81 ? -0.486 -10.349 13.107 1.00 78.44 81 TRP A O 1
ATOM 632 N N . VAL A 1 82 ? -0.473 -10.133 10.879 1.00 79.25 82 VAL A N 1
ATOM 633 C CA . VAL A 1 82 ? -1.570 -9.152 10.830 1.00 79.25 82 VAL A CA 1
ATOM 634 C C . VAL A 1 82 ? -2.893 -9.798 11.238 1.00 79.25 82 VAL A C 1
ATOM 636 O O . VAL A 1 82 ? -3.697 -9.150 11.902 1.00 79.25 82 VAL A O 1
ATOM 639 N N . HIS A 1 83 ? -3.115 -11.068 10.887 1.00 77.12 83 HIS A N 1
ATOM 640 C CA . HIS A 1 83 ? -4.296 -11.825 11.310 1.00 77.12 83 HIS A CA 1
ATOM 641 C C . HIS A 1 83 ? -4.244 -12.211 12.792 1.00 77.12 83 HIS A C 1
ATOM 643 O O . HIS A 1 83 ? -5.284 -12.407 13.417 1.00 77.12 83 HIS A O 1
ATOM 649 N N . GLU A 1 84 ? -3.039 -12.289 13.354 1.00 81.94 84 GLU A N 1
ATOM 650 C CA . GLU A 1 84 ? -2.793 -12.572 14.769 1.00 81.94 84 GLU A CA 1
ATOM 651 C C . GLU A 1 84 ? -2.820 -11.314 15.647 1.00 81.94 84 GLU A C 1
ATOM 653 O O . GLU A 1 84 ? -2.784 -11.419 16.877 1.00 81.94 84 GLU A O 1
ATOM 658 N N . LEU A 1 85 ? -2.888 -10.118 15.048 1.00 83.62 85 LEU A N 1
ATOM 659 C CA . LEU A 1 85 ? -2.999 -8.892 15.822 1.00 83.62 85 LEU A CA 1
ATOM 660 C C . LEU A 1 85 ? -4.303 -8.905 16.631 1.00 83.62 85 LEU A C 1
ATOM 662 O O . LEU A 1 85 ? -5.386 -9.066 16.058 1.00 83.62 85 LEU A O 1
ATOM 666 N N . PRO A 1 86 ? -4.237 -8.675 17.954 1.00 78.19 86 PRO A N 1
ATOM 667 C CA . PRO A 1 86 ? -5.443 -8.519 18.741 1.00 78.19 86 PRO A CA 1
ATOM 668 C C . PRO A 1 86 ? -6.199 -7.290 18.240 1.00 78.19 86 PRO A C 1
ATOM 670 O O . PRO A 1 86 ? -5.624 -6.209 18.079 1.00 78.19 86 PRO A O 1
ATOM 673 N N . VAL A 1 87 ? -7.505 -7.442 18.028 1.00 75.12 87 VAL A N 1
ATOM 674 C CA . VAL A 1 87 ? -8.378 -6.289 17.818 1.00 75.12 87 VAL A CA 1
ATOM 675 C C . VAL A 1 87 ? -8.270 -5.415 19.066 1.00 75.12 87 VAL A C 1
ATOM 677 O O . VAL A 1 87 ? -8.496 -5.880 20.187 1.00 75.12 87 VAL A O 1
ATOM 680 N N . LEU A 1 88 ? -7.872 -4.155 18.880 1.00 75.06 88 LEU A N 1
ATOM 681 C CA . LEU A 1 88 ? -7.888 -3.153 19.940 1.00 75.06 88 LEU A CA 1
ATOM 682 C C . LEU A 1 88 ? -9.348 -2.897 20.313 1.00 75.06 88 LEU A C 1
ATOM 684 O O . LEU A 1 88 ? -9.994 -2.045 19.715 1.00 75.06 88 LEU A O 1
ATOM 688 N N . ASN A 1 89 ? -9.863 -3.645 21.288 1.00 72.88 89 ASN A N 1
ATOM 689 C CA . ASN A 1 89 ? -11.192 -3.396 21.827 1.00 72.88 89 ASN A CA 1
ATOM 690 C C . ASN A 1 89 ? -11.179 -2.035 22.536 1.00 72.88 89 ASN A C 1
ATOM 692 O O . ASN A 1 89 ? -10.548 -1.871 23.585 1.00 72.88 89 ASN A O 1
ATOM 696 N N . HIS A 1 90 ? -11.876 -1.052 21.974 1.00 69.62 90 HIS A N 1
ATOM 697 C CA . HIS A 1 90 ? -12.148 0.207 22.648 1.00 69.62 90 HIS A CA 1
ATOM 698 C C . HIS A 1 90 ? -13.053 -0.065 23.864 1.00 69.62 90 HIS A C 1
ATOM 700 O O . HIS A 1 90 ? -13.943 -0.917 23.791 1.00 69.62 90 HIS A O 1
ATOM 706 N N . PRO A 1 91 ? -12.943 0.699 24.967 1.00 69.88 91 PRO A N 1
ATOM 707 C CA . PRO A 1 91 ? -13.864 0.609 26.108 1.00 69.88 91 PRO A CA 1
ATOM 708 C C . PRO A 1 91 ? -15.366 0.750 25.779 1.00 69.88 91 PRO A C 1
ATOM 710 O O . PRO A 1 91 ? -16.192 0.515 26.655 1.00 69.88 91 PRO A O 1
ATOM 713 N N . ASN A 1 92 ? -15.717 1.119 24.540 1.00 70.00 92 ASN A N 1
ATOM 714 C CA . ASN A 1 92 ? -17.089 1.271 24.041 1.00 70.00 92 ASN A CA 1
ATOM 715 C C . ASN A 1 92 ? -17.463 0.220 22.978 1.00 70.00 92 ASN A C 1
ATOM 717 O O . ASN A 1 92 ? -18.590 0.246 22.497 1.00 70.00 92 ASN A O 1
ATOM 721 N N . ASP A 1 93 ? -16.561 -0.702 22.626 1.00 76.25 93 ASP A N 1
ATOM 722 C CA . ASP A 1 93 ? -16.850 -1.771 21.657 1.00 76.25 93 ASP A CA 1
ATOM 723 C C . ASP A 1 93 ? -17.725 -2.872 22.267 1.00 76.25 93 ASP A C 1
ATOM 725 O O . ASP A 1 93 ? -18.459 -3.563 21.565 1.00 76.25 93 ASP A O 1
ATOM 729 N N . VAL A 1 94 ? -17.680 -3.024 23.595 1.00 82.44 94 VAL A N 1
ATOM 730 C CA . VAL A 1 94 ? -18.529 -3.956 24.340 1.00 82.44 94 VAL A CA 1
ATOM 731 C C . VAL A 1 94 ? -19.494 -3.169 25.213 1.00 82.44 94 VAL A C 1
ATOM 733 O O . VAL A 1 94 ? -19.087 -2.378 26.068 1.00 82.44 94 VAL A O 1
ATOM 736 N N . ARG A 1 95 ? -20.788 -3.434 25.026 1.00 85.56 95 ARG A N 1
ATOM 737 C CA . ARG A 1 95 ? -21.863 -2.867 25.837 1.00 85.56 95 ARG A CA 1
ATOM 738 C C . ARG A 1 95 ? -21.733 -3.337 27.285 1.00 85.56 95 ARG A C 1
ATOM 740 O O . ARG A 1 95 ? -21.938 -4.510 27.590 1.00 85.56 95 ARG A O 1
ATOM 747 N N . SER A 1 96 ? -21.407 -2.412 28.180 1.00 89.50 96 SER A N 1
ATOM 748 C CA . SER A 1 96 ? -21.194 -2.665 29.606 1.00 89.50 96 SER A CA 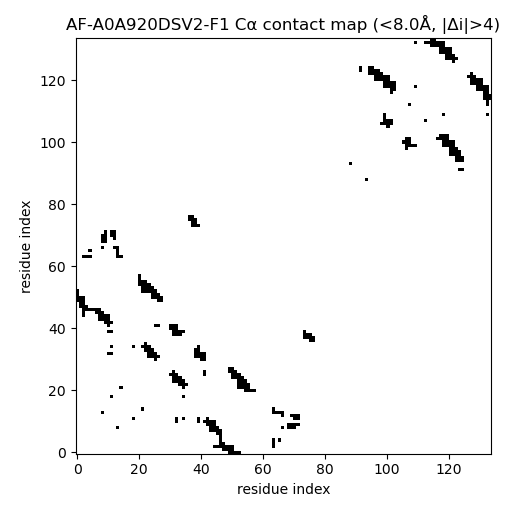1
ATOM 749 C C . SER A 1 96 ? -22.098 -1.776 30.463 1.00 89.50 96 SER A C 1
ATOM 751 O O . SER A 1 96 ? -22.399 -0.635 30.106 1.00 89.50 96 SER A O 1
ATOM 753 N N . LEU A 1 97 ? -22.591 -2.324 31.578 1.00 91.00 97 LEU A N 1
ATOM 754 C CA . LEU A 1 97 ? -23.461 -1.603 32.505 1.00 91.00 97 LEU A CA 1
ATOM 755 C C . LEU A 1 97 ? -22.644 -0.568 33.286 1.00 91.00 97 LEU A C 1
ATOM 757 O O . LEU A 1 97 ? -21.703 -0.929 33.987 1.00 91.00 97 LEU A O 1
ATOM 761 N N . VAL A 1 98 ? -23.042 0.701 33.210 1.00 91.00 98 VAL A N 1
ATOM 762 C CA . VAL A 1 98 ? -22.395 1.800 33.943 1.00 91.00 98 VAL A CA 1
ATOM 763 C C . VAL A 1 98 ? -23.083 2.031 35.281 1.00 91.00 98 VAL A C 1
ATOM 765 O O . VAL A 1 98 ? -22.430 2.114 36.317 1.00 91.00 98 VAL A O 1
ATOM 768 N N . ARG A 1 99 ? -24.413 2.166 35.272 1.00 92.31 99 ARG A N 1
ATOM 769 C CA . ARG A 1 99 ? -25.194 2.464 36.479 1.00 92.31 99 ARG A CA 1
ATOM 770 C C . ARG A 1 99 ? -26.650 2.057 36.327 1.00 92.31 99 ARG A C 1
ATOM 772 O O . ARG A 1 99 ? -27.188 2.056 35.221 1.00 92.31 99 ARG A O 1
ATOM 779 N N . VAL A 1 100 ? -27.288 1.781 37.459 1.00 94.50 100 VAL A N 1
ATOM 780 C CA . VAL A 1 100 ? -28.733 1.566 37.553 1.00 94.50 100 VAL A CA 1
ATOM 781 C C . VAL A 1 100 ? -29.340 2.708 38.349 1.00 94.50 100 VAL A C 1
ATOM 783 O O . VAL A 1 100 ? -28.863 3.013 39.442 1.00 94.50 100 VAL A O 1
ATOM 786 N N . VAL A 1 101 ? -30.355 3.362 37.790 1.00 94.69 101 VAL A N 1
ATOM 787 C CA . VAL A 1 101 ? -31.030 4.499 38.424 1.00 94.69 101 VAL A CA 1
ATOM 788 C C . VAL A 1 101 ? -32.536 4.287 38.511 1.00 94.69 101 VAL A C 1
ATOM 790 O O . VAL A 1 101 ? -33.123 3.600 37.675 1.00 94.69 101 VAL A O 1
ATOM 793 N N . ASN A 1 102 ? -33.168 4.886 39.517 1.00 92.12 102 ASN A N 1
ATOM 794 C CA . ASN A 1 102 ? -34.625 4.962 39.604 1.00 92.12 102 ASN A CA 1
ATOM 795 C C . ASN A 1 102 ? -35.183 6.076 38.693 1.00 92.12 102 ASN A C 1
ATOM 797 O O . ASN A 1 102 ? -34.442 6.823 38.050 1.00 92.12 102 ASN A O 1
ATOM 801 N N . MET A 1 103 ? -36.507 6.232 38.677 1.00 90.69 103 MET A N 1
ATOM 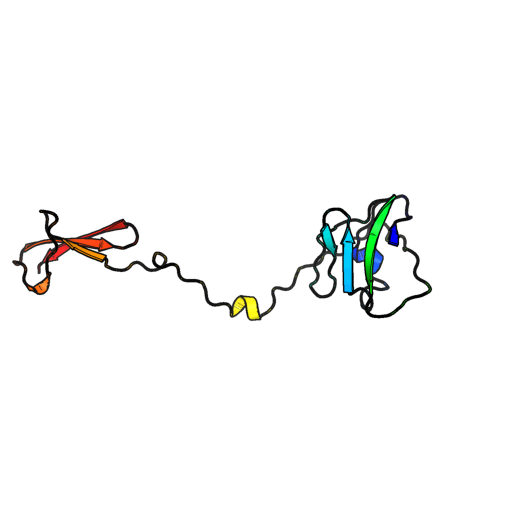802 C CA . MET A 1 103 ? -37.189 7.283 37.905 1.00 90.69 103 MET A CA 1
ATOM 803 C C . MET A 1 103 ? -36.857 8.719 38.358 1.00 90.69 103 MET A C 1
ATOM 805 O O . MET A 1 103 ? -37.138 9.661 37.622 1.00 90.69 103 MET A O 1
ATOM 809 N N . LEU A 1 104 ? -36.255 8.897 39.540 1.00 90.81 104 LEU A N 1
ATOM 810 C CA . LEU A 1 104 ? -35.766 10.186 40.048 1.00 90.81 104 LEU A CA 1
ATOM 811 C C . LEU A 1 104 ? -34.303 10.457 39.650 1.00 90.81 104 LEU A C 1
ATOM 813 O O . LEU A 1 104 ? -33.749 11.492 40.012 1.00 90.81 104 LEU A O 1
ATOM 817 N N . GLY A 1 105 ? -33.661 9.534 38.926 1.00 86.94 105 GLY A N 1
ATOM 818 C CA . GLY A 1 105 ? -32.262 9.642 38.510 1.00 86.94 105 GLY A CA 1
ATOM 819 C C . GLY A 1 105 ? -31.247 9.311 39.608 1.00 86.94 105 GLY A C 1
ATOM 820 O O . GLY A 1 105 ? -30.051 9.521 39.414 1.00 86.94 105 GLY A O 1
ATOM 821 N N . GLN A 1 106 ? -31.692 8.786 40.751 1.00 90.75 106 GLN A N 1
ATOM 822 C CA . GLN A 1 106 ? -30.809 8.365 41.838 1.00 90.75 106 GLN A CA 1
ATOM 823 C C . GLN A 1 106 ? -30.256 6.972 41.548 1.00 90.75 106 GLN A C 1
ATOM 825 O O . GLN A 1 106 ? -31.001 6.099 41.104 1.00 90.75 106 GLN A O 1
ATOM 830 N N . GLN A 1 107 ? -28.967 6.754 41.817 1.00 93.44 107 GLN A N 1
ATOM 831 C CA . GLN A 1 107 ? -28.356 5.431 41.704 1.00 93.44 107 GLN A CA 1
ATOM 832 C C . GLN A 1 107 ? -28.890 4.510 42.800 1.00 93.44 107 GLN A C 1
ATOM 834 O O . GLN A 1 107 ? -28.921 4.888 43.970 1.00 93.44 107 GLN A O 1
ATOM 839 N N . VAL A 1 108 ? -29.309 3.308 42.410 1.00 92.06 108 VAL A N 1
ATOM 840 C CA . VAL A 1 108 ? -29.965 2.352 43.306 1.00 92.06 108 VAL A CA 1
ATOM 841 C C . VAL A 1 108 ? -29.426 0.941 43.116 1.00 92.06 108 VAL A C 1
ATOM 843 O O . VAL A 1 108 ? -28.997 0.573 42.022 1.00 92.06 108 VAL A O 1
ATOM 846 N N . ASP A 1 109 ? -29.472 0.148 44.186 1.00 91.12 109 ASP A N 1
ATOM 847 C CA . ASP A 1 109 ? -29.225 -1.292 44.133 1.00 91.12 109 ASP A CA 1
ATOM 848 C C . ASP A 1 109 ? -30.529 -2.019 43.749 1.00 91.12 109 ASP A C 1
ATOM 850 O O . ASP A 1 109 ? -31.499 -1.951 44.509 1.00 91.12 109 ASP A O 1
ATOM 854 N N . PRO A 1 110 ? -30.583 -2.732 42.608 1.00 88.19 110 PRO A N 1
ATOM 855 C CA . PRO A 1 110 ? -31.786 -3.432 42.159 1.00 88.19 110 PRO A CA 1
ATOM 856 C C . PRO A 1 110 ? -32.312 -4.490 43.133 1.00 88.19 110 PRO A C 1
ATOM 858 O O . PRO A 1 110 ? -33.492 -4.818 43.084 1.00 88.19 110 PRO A O 1
ATOM 861 N N . THR A 1 111 ? -31.452 -5.052 43.987 1.00 87.88 111 THR A N 1
ATOM 862 C CA . THR A 1 111 ? -31.818 -6.152 44.896 1.00 87.88 111 THR A CA 1
ATOM 863 C C . THR A 1 111 ? -32.586 -5.688 46.129 1.00 87.88 111 THR A C 1
ATOM 865 O O . THR A 1 111 ? -33.253 -6.489 46.779 1.00 87.88 111 THR A O 1
ATOM 868 N N . THR A 1 112 ? -32.506 -4.395 46.443 1.00 89.94 112 THR A N 1
ATOM 869 C CA . THR A 1 112 ? -33.130 -3.799 47.630 1.00 89.94 112 THR A CA 1
ATOM 870 C C . THR A 1 112 ? -34.388 -2.998 47.301 1.00 89.94 112 THR A C 1
ATOM 872 O O . THR A 1 112 ? -35.037 -2.494 48.216 1.00 89.94 112 THR A O 1
ATOM 875 N N . GLN A 1 113 ? -34.747 -2.890 46.016 1.00 89.06 113 GLN A N 1
ATOM 876 C CA . GLN A 1 113 ? -35.882 -2.085 45.577 1.00 89.06 113 GLN A CA 1
ATOM 877 C C . GLN A 1 113 ? -37.223 -2.803 45.659 1.00 89.06 113 GLN A C 1
ATOM 879 O O . GLN A 1 113 ? -37.313 -4.032 45.624 1.00 89.06 113 GLN A O 1
ATOM 884 N N . PHE A 1 114 ? -38.287 -2.008 45.770 1.00 86.69 114 PHE A N 1
ATOM 885 C CA . PHE A 1 114 ? -39.638 -2.536 45.885 1.00 86.69 114 PHE A CA 1
ATOM 886 C C . PHE A 1 114 ? -40.080 -3.221 44.589 1.00 86.69 114 PHE A C 1
ATOM 888 O O . PHE A 1 114 ? -39.883 -2.721 43.479 1.00 86.69 114 PHE A O 1
ATOM 895 N N . LYS A 1 115 ? -40.754 -4.363 44.737 1.00 87.19 115 LYS A N 1
ATOM 896 C CA . LYS A 1 115 ? -41.366 -5.085 43.620 1.00 87.19 115 LYS A CA 1
ATOM 897 C C . LYS A 1 115 ? -42.361 -4.185 42.881 1.00 87.19 115 LYS A C 1
ATOM 899 O O . LYS A 1 115 ? -43.247 -3.594 43.494 1.00 87.19 115 LYS A O 1
ATOM 904 N N . GLY A 1 116 ? -42.229 -4.115 41.560 1.00 86.12 116 GLY A N 1
ATOM 905 C CA . GLY A 1 116 ? -43.013 -3.232 40.695 1.00 86.12 116 GLY A CA 1
ATOM 906 C C . GLY A 1 116 ? -42.359 -1.879 40.397 1.00 86.12 116 GLY A C 1
ATOM 907 O O . GLY A 1 116 ? -42.857 -1.161 39.529 1.00 86.12 116 GLY A O 1
ATOM 908 N N . GLU A 1 117 ? -41.240 -1.531 41.041 1.00 89.06 117 GLU A N 1
ATOM 909 C CA . GLU A 1 117 ? -40.499 -0.322 40.684 1.00 89.06 117 GLU A CA 1
ATOM 910 C C . GLU A 1 117 ? -39.830 -0.427 39.315 1.00 89.06 117 GLU A C 1
ATOM 912 O O . GLU A 1 117 ? -39.397 -1.493 38.874 1.00 89.06 117 GLU A O 1
ATOM 917 N N . ILE A 1 118 ? -39.737 0.718 38.639 1.00 91.44 118 ILE A N 1
ATOM 918 C CA . ILE A 1 118 ? -39.070 0.847 37.348 1.00 91.44 118 ILE A CA 1
ATOM 919 C C . ILE A 1 118 ? -37.636 1.319 37.574 1.00 91.44 118 ILE A C 1
ATOM 921 O O . ILE A 1 118 ? -37.408 2.390 38.138 1.00 91.44 118 ILE A O 1
ATOM 925 N N . LEU A 1 119 ? -36.691 0.559 37.031 1.00 94.25 119 LEU A N 1
ATOM 926 C CA . LEU A 1 119 ? -35.268 0.867 37.020 1.00 94.25 119 LEU A CA 1
ATOM 927 C C . LEU A 1 119 ? -34.764 1.081 35.593 1.00 94.25 119 LEU A C 1
ATOM 929 O O . LEU A 1 119 ? -35.200 0.415 34.650 1.00 94.25 119 LEU A O 1
ATOM 933 N N . LEU A 1 120 ? -33.818 2.003 35.450 1.00 94.19 120 LEU A N 1
ATOM 934 C CA . LEU A 1 120 ? -33.131 2.317 34.204 1.00 94.19 120 LEU A CA 1
ATOM 935 C C . LEU A 1 120 ? -31.676 1.855 34.296 1.00 94.19 120 LEU A C 1
ATOM 937 O O . LEU A 1 120 ? -30.920 2.314 35.149 1.00 94.19 120 LEU A O 1
ATOM 941 N N . TYR A 1 121 ? -31.287 0.959 33.400 1.00 95.25 121 TYR A N 1
ATOM 942 C CA . TYR A 1 121 ? -29.935 0.433 33.255 1.00 95.25 121 TYR A CA 1
ATOM 943 C C . TYR A 1 121 ? -29.237 1.241 32.166 1.00 95.25 121 TYR A C 1
ATOM 945 O O . TYR A 1 121 ? -29.625 1.160 31.003 1.00 95.25 121 TYR A O 1
ATOM 953 N N . LEU A 1 122 ? -28.249 2.047 32.547 1.00 93.06 122 LEU A N 1
ATOM 954 C CA . LEU A 1 122 ? -27.485 2.907 31.644 1.00 93.06 122 LEU A CA 1
ATOM 955 C C . LEU A 1 122 ? -26.186 2.217 31.240 1.00 93.06 122 LEU A C 1
ATOM 957 O O . LEU A 1 122 ? -25.442 1.743 32.103 1.00 93.06 122 LEU A O 1
ATOM 961 N N . TYR A 1 123 ? -25.904 2.206 29.943 1.00 93.56 123 TYR A N 1
ATOM 962 C CA . TYR A 1 123 ? -24.745 1.538 29.360 1.00 93.56 123 TYR A CA 1
ATOM 963 C C . TYR A 1 123 ? -23.715 2.550 28.837 1.00 93.56 123 TYR A C 1
ATOM 965 O O . TYR A 1 123 ? -24.027 3.718 28.600 1.00 93.56 123 TYR A O 1
ATOM 973 N N . ASN A 1 124 ? -22.467 2.107 28.686 1.00 89.00 124 ASN A N 1
ATOM 974 C CA . ASN A 1 124 ? -21.336 2.912 28.198 1.00 89.00 124 ASN A CA 1
ATOM 975 C C . ASN A 1 124 ? -21.501 3.406 26.748 1.00 89.00 124 ASN A C 1
ATOM 977 O O . ASN A 1 124 ? -20.927 4.427 26.382 1.00 89.00 124 ASN A O 1
ATOM 981 N N . ASP A 1 125 ? -22.312 2.717 25.948 1.00 85.88 125 ASP A N 1
ATOM 982 C CA . ASP A 1 125 ? -22.677 3.082 24.575 1.00 85.88 125 ASP A CA 1
ATOM 983 C C . ASP A 1 125 ? -23.795 4.147 24.495 1.00 85.88 125 ASP A C 1
ATOM 985 O O . ASP A 1 125 ? -24.241 4.510 23.408 1.00 85.88 125 ASP A O 1
ATOM 989 N N . GLY A 1 126 ? -24.270 4.653 25.641 1.00 86.44 126 GLY A N 1
ATOM 990 C CA . GLY A 1 126 ? -25.363 5.624 25.729 1.00 86.44 126 GLY A CA 1
ATOM 991 C C . GLY A 1 126 ? -26.761 5.005 25.630 1.00 86.44 126 GLY A C 1
ATOM 992 O O . GLY A 1 126 ? -27.755 5.717 25.795 1.00 86.44 126 GLY A O 1
ATOM 993 N N . THR A 1 127 ? -26.874 3.691 25.414 1.00 90.25 127 THR A N 1
ATOM 994 C CA . THR A 1 127 ? -28.167 3.002 25.437 1.00 90.25 127 THR A CA 1
ATOM 995 C C . THR A 1 127 ? -28.705 2.893 26.864 1.00 90.25 127 THR A C 1
ATOM 997 O O . THR A 1 127 ? -27.968 2.937 27.852 1.00 90.25 127 THR A O 1
ATOM 1000 N N . THR A 1 128 ? -30.027 2.768 26.990 1.00 92.69 128 THR A N 1
ATOM 1001 C CA . THR A 1 128 ? -30.705 2.594 28.280 1.00 92.69 128 THR A CA 1
ATOM 1002 C C . THR A 1 128 ? -31.746 1.485 28.181 1.00 92.69 128 THR A C 1
ATOM 1004 O O . THR A 1 128 ? -32.520 1.448 27.227 1.00 92.69 128 THR A O 1
ATOM 1007 N N . GLU A 1 129 ? -31.801 0.601 29.177 1.00 95.12 129 GLU A N 1
ATOM 1008 C CA . GLU A 1 129 ? -32.870 -0.395 29.320 1.00 95.12 129 GLU A CA 1
ATOM 1009 C C . GLU A 1 129 ? -33.766 -0.081 30.506 1.00 95.12 129 GLU A C 1
ATOM 1011 O O . GLU A 1 129 ? -33.295 0.170 31.612 1.00 95.12 129 GLU A O 1
ATOM 1016 N N . LYS A 1 130 ? -35.075 -0.170 30.286 1.00 93.31 130 LYS A N 1
ATOM 1017 C CA . LYS A 1 130 ? -36.080 -0.084 31.340 1.00 93.31 130 LYS A CA 1
ATOM 1018 C C . LYS A 1 130 ? -36.432 -1.490 31.819 1.00 93.31 130 LYS A C 1
ATOM 1020 O O . LYS A 1 130 ? -36.863 -2.314 31.016 1.00 93.31 130 LYS A O 1
ATOM 1025 N N . ARG A 1 131 ? -36.304 -1.752 33.119 1.00 93.25 131 ARG A N 1
ATOM 1026 C CA . ARG A 1 131 ? -36.690 -3.027 33.744 1.00 93.25 131 ARG A CA 1
ATOM 1027 C C . ARG A 1 131 ? -37.597 -2.780 34.943 1.00 93.25 131 ARG A C 1
ATOM 1029 O O . ARG A 1 131 ? -37.501 -1.739 35.584 1.00 93.25 131 ARG A O 1
ATOM 1036 N N . ILE A 1 132 ? -38.488 -3.728 35.214 1.00 90.25 132 ILE A N 1
ATOM 1037 C CA . ILE A 1 132 ? -39.360 -3.712 36.391 1.00 90.25 132 ILE A CA 1
ATOM 1038 C C . ILE A 1 132 ? -38.769 -4.690 37.405 1.00 90.25 132 ILE A C 1
ATOM 1040 O O . ILE A 1 132 ? -38.367 -5.790 37.025 1.00 90.25 132 ILE A O 1
ATOM 1044 N N . VAL A 1 133 ? -38.685 -4.280 38.668 1.00 89.06 133 VAL A N 1
ATOM 1045 C CA . VAL A 1 133 ? -38.253 -5.154 39.764 1.00 89.06 133 VAL A CA 1
ATOM 1046 C C . VAL A 1 133 ? -39.315 -6.238 39.968 1.00 89.06 133 VAL A C 1
ATOM 1048 O O . VAL A 1 133 ? -40.485 -5.924 40.208 1.00 89.06 133 VAL A O 1
ATOM 1051 N N . ASN A 1 134 ? -38.909 -7.501 39.813 1.00 81.44 134 ASN A N 1
ATOM 1052 C CA . ASN A 1 134 ? -39.786 -8.675 39.906 1.00 81.44 134 ASN A CA 1
ATOM 1053 C C . ASN A 1 134 ? -40.125 -9.084 41.338 1.00 81.44 134 ASN A C 1
ATOM 1055 O O . ASN A 1 134 ? -39.394 -8.723 42.278 1.00 81.44 134 ASN A O 1
#